Protein AF-A0A357B590-F1 (afdb_monomer_lite)

pLDDT: mean 72.97, std 19.25, range [41.97, 96.19]

Radius of gyration: 14.64 Å; chains: 1; bounding box: 28×26×44 Å

Secondary structure (DSSP, 8-state):
----GGG---EEEEE-HHHHHHHHHHHTTT-S-EEEEE---S-TTSHHHHHHHT-PPPTT--

Foldseek 3Di:
DDDDPPDADAEEAEEEDPVVVVVVVVCVVRHPRYHYHYDPPDDPPPPVPVCVVVVDDDPPDD

Sequence (62 aa):
MSRSKSHDPAIVVIGGGTGLSTMLRGLKHYSENITAIVAVADDGGGSGILRQDLGMPPPGDV

Structure (mmCIF, N/CA/C/O backbone):
data_AF-A0A357B590-F1
#
_entry.id   AF-A0A357B590-F1
#
loop_
_atom_site.group_PDB
_atom_site.id
_atom_site.type_symbol
_atom_site.label_atom_id
_atom_site.lab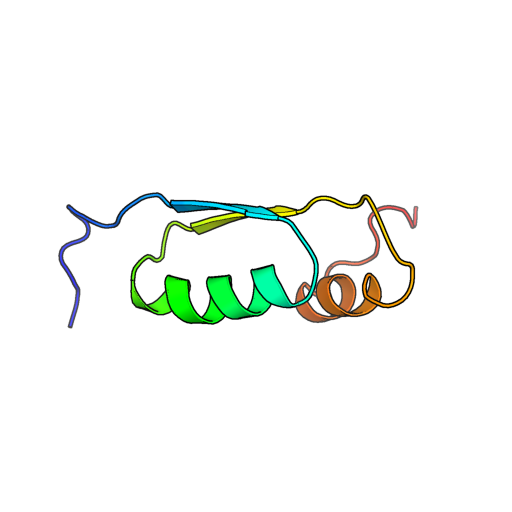el_alt_id
_atom_site.label_comp_id
_atom_site.label_asym_id
_atom_site.label_entity_id
_atom_site.label_seq_id
_atom_site.pdbx_PDB_ins_code
_atom_site.Cartn_x
_atom_site.Cartn_y
_atom_site.Cartn_z
_atom_site.occupancy
_atom_site.B_iso_or_equiv
_atom_site.auth_seq_id
_atom_site.auth_comp_id
_atom_site.auth_asym_id
_atom_site.auth_atom_id
_atom_site.pdbx_PDB_model_num
ATOM 1 N N . MET A 1 1 ? -5.047 -8.334 23.024 1.00 44.78 1 MET A N 1
ATOM 2 C CA . MET A 1 1 ? -5.664 -7.000 23.203 1.00 44.78 1 MET A CA 1
ATOM 3 C C . MET A 1 1 ? -6.433 -6.665 21.933 1.00 44.78 1 MET A C 1
ATOM 5 O O . MET A 1 1 ? -5.801 -6.448 20.910 1.00 44.78 1 MET A O 1
ATOM 9 N N . SER A 1 2 ? -7.766 -6.706 21.955 1.00 51.50 2 SER A N 1
ATOM 10 C CA . SER A 1 2 ? -8.584 -6.300 20.804 1.00 51.50 2 SER A CA 1
ATOM 11 C C . SER A 1 2 ? -8.716 -4.776 20.841 1.00 51.50 2 SER A C 1
ATOM 13 O O . SER A 1 2 ? -9.315 -4.239 21.772 1.00 51.50 2 SER A O 1
ATOM 15 N N . ARG A 1 3 ? -8.079 -4.065 19.899 1.00 62.53 3 ARG A N 1
ATOM 16 C CA . ARG A 1 3 ? -8.355 -2.636 19.699 1.00 62.53 3 ARG A CA 1
ATOM 17 C C . ARG A 1 3 ? -9.805 -2.522 19.227 1.00 62.53 3 ARG A C 1
ATOM 19 O O . ARG A 1 3 ? -10.207 -3.245 18.320 1.00 62.53 3 ARG A O 1
ATOM 26 N N . SER A 1 4 ? -10.588 -1.656 19.870 1.00 56.84 4 SER A N 1
ATOM 27 C CA . SER A 1 4 ? -11.953 -1.335 19.443 1.00 56.84 4 SER A CA 1
ATOM 28 C C . SER A 1 4 ? -11.952 -1.009 17.946 1.00 56.84 4 SER A C 1
ATOM 30 O O . SER A 1 4 ? -11.335 -0.028 17.536 1.00 56.84 4 SER A O 1
ATOM 32 N N . LYS A 1 5 ? -12.636 -1.827 17.136 1.00 59.69 5 LYS A N 1
ATOM 33 C CA . LYS A 1 5 ? -12.740 -1.688 15.669 1.00 59.69 5 LYS A CA 1
ATOM 34 C C . LYS A 1 5 ? -13.381 -0.369 15.207 1.00 59.69 5 LYS A C 1
ATOM 36 O O . LYS A 1 5 ? -13.425 -0.102 14.014 1.00 59.69 5 LYS A O 1
ATOM 41 N N . SER A 1 6 ? -13.892 0.453 16.125 1.00 65.19 6 SER A N 1
ATOM 42 C CA . SER A 1 6 ? -14.653 1.669 15.814 1.00 65.19 6 SER A CA 1
ATOM 43 C C . SER A 1 6 ? -13.831 2.802 15.184 1.00 65.19 6 SER A C 1
ATOM 45 O O . SER A 1 6 ? -14.424 3.745 14.672 1.00 65.19 6 SER A O 1
ATOM 47 N N . HIS A 1 7 ? -12.496 2.727 15.205 1.00 76.31 7 HIS A N 1
ATOM 48 C CA . HIS A 1 7 ? -11.607 3.756 14.648 1.00 76.31 7 HIS A CA 1
ATOM 49 C C . HIS A 1 7 ? -10.454 3.178 13.815 1.00 76.31 7 HIS A C 1
ATOM 51 O O . HIS A 1 7 ? -9.375 3.764 13.810 1.00 76.31 7 HIS A O 1
ATOM 57 N N . ASP A 1 8 ? -10.642 2.040 13.137 1.00 88.44 8 ASP A N 1
ATOM 58 C CA . ASP A 1 8 ? -9.631 1.558 12.186 1.00 88.44 8 ASP A CA 1
ATOM 59 C C . ASP A 1 8 ? -9.672 2.410 10.900 1.00 88.44 8 ASP A C 1
ATOM 61 O O . ASP A 1 8 ? -10.676 2.367 10.180 1.00 88.44 8 ASP A O 1
ATOM 65 N N . PRO A 1 9 ? -8.653 3.241 10.609 1.00 92.25 9 PRO A N 1
ATOM 66 C CA . PRO A 1 9 ? -8.706 4.149 9.471 1.00 92.25 9 PRO A CA 1
ATOM 67 C C . PRO A 1 9 ? -8.596 3.375 8.158 1.00 92.25 9 PRO A C 1
ATOM 69 O O . PRO A 1 9 ? -7.709 2.540 8.006 1.00 92.25 9 PRO A O 1
ATOM 72 N N . ALA A 1 10 ? -9.443 3.698 7.181 1.00 95.50 10 ALA A N 1
ATOM 73 C CA . ALA A 1 10 ? -9.264 3.230 5.810 1.00 95.50 10 ALA A CA 1
ATOM 74 C C . ALA A 1 10 ? -8.136 4.027 5.138 1.00 95.50 10 ALA A C 1
ATOM 76 O O . ALA A 1 10 ? -8.202 5.256 5.071 1.00 95.50 10 ALA A O 1
ATOM 77 N N . ILE A 1 11 ? -7.104 3.341 4.644 1.00 95.31 11 ILE A N 1
ATOM 78 C CA . ILE A 1 11 ? -5.914 3.967 4.056 1.00 95.31 11 ILE A CA 1
ATOM 79 C C . ILE A 1 11 ? -5.769 3.516 2.605 1.00 95.31 11 ILE A C 1
ATOM 81 O O . ILE A 1 11 ? -5.643 2.325 2.326 1.00 95.31 11 ILE A O 1
ATOM 85 N N . VAL A 1 12 ? -5.730 4.476 1.678 1.00 96.19 12 VAL A N 1
ATOM 86 C CA . VAL A 1 12 ? -5.410 4.224 0.267 1.00 96.19 12 VAL A CA 1
ATOM 87 C C . VAL A 1 12 ? -4.020 4.771 -0.029 1.00 96.19 12 VAL A C 1
ATOM 89 O O . VAL A 1 12 ? -3.750 5.946 0.210 1.00 96.19 12 VAL A O 1
ATOM 92 N N . VAL A 1 13 ? -3.139 3.922 -0.556 1.00 94.25 13 VAL A N 1
ATOM 93 C CA . VAL A 1 13 ? -1.774 4.291 -0.949 1.00 94.25 13 VAL A CA 1
ATOM 94 C C . VAL A 1 13 ? -1.629 4.128 -2.456 1.00 94.25 13 VAL A C 1
ATOM 96 O O . VAL A 1 13 ? -1.972 3.079 -2.994 1.00 94.25 13 VAL A O 1
ATOM 99 N N . ILE A 1 14 ? -1.115 5.147 -3.143 1.00 93.12 14 ILE A N 1
ATOM 100 C CA . ILE A 1 14 ? -0.919 5.141 -4.598 1.00 93.12 14 ILE A CA 1
ATOM 101 C C . ILE A 1 14 ? 0.571 5.329 -4.880 1.00 93.12 14 ILE A C 1
ATOM 103 O O . ILE A 1 14 ? 1.172 6.280 -4.384 1.00 93.12 14 ILE A O 1
ATOM 107 N N . GLY A 1 15 ? 1.188 4.425 -5.641 1.00 88.50 15 GLY A N 1
ATOM 108 C CA . GLY A 1 15 ? 2.623 4.499 -5.932 1.00 88.50 15 GLY A CA 1
ATOM 109 C C . GLY A 1 15 ? 3.162 3.260 -6.641 1.00 88.50 15 GLY A C 1
ATOM 110 O O . GLY A 1 15 ? 2.418 2.566 -7.321 1.00 88.50 15 GLY A O 1
ATOM 111 N N . GLY A 1 16 ? 4.449 2.953 -6.470 1.00 84.81 16 GLY A N 1
ATOM 112 C CA . GLY A 1 16 ? 5.090 1.782 -7.075 1.00 84.81 16 GLY A CA 1
ATOM 113 C C . GLY A 1 16 ? 6.438 1.436 -6.439 1.00 84.81 16 GLY A C 1
ATOM 114 O O . GLY A 1 16 ? 6.897 2.104 -5.507 1.00 84.81 16 GLY A O 1
ATOM 115 N N . GLY A 1 17 ? 7.064 0.369 -6.940 1.00 82.38 17 GLY A N 1
ATOM 116 C CA . GLY A 1 17 ? 8.417 -0.044 -6.561 1.00 82.38 17 GLY A CA 1
ATOM 117 C C . GLY A 1 17 ? 8.613 -0.395 -5.079 1.00 82.38 17 GLY A C 1
ATOM 118 O O . GLY A 1 17 ? 7.683 -0.706 -4.329 1.00 82.38 17 GLY A O 1
ATOM 119 N N . THR A 1 18 ? 9.872 -0.352 -4.641 1.00 80.94 18 THR A N 1
ATOM 120 C CA . THR A 1 18 ? 10.283 -0.741 -3.282 1.00 80.94 18 THR A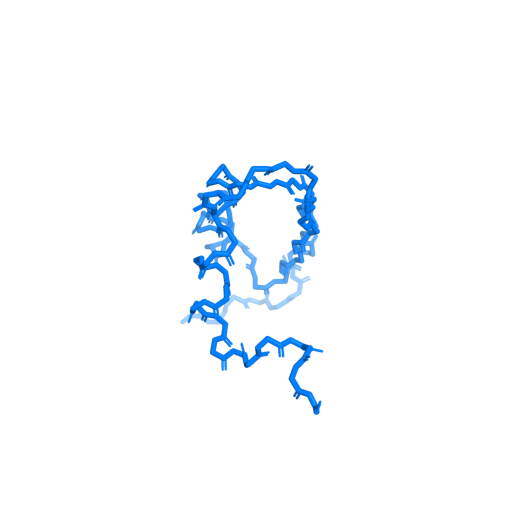 CA 1
ATOM 121 C C . THR A 1 18 ? 9.819 0.250 -2.213 1.00 80.94 18 THR A C 1
ATOM 123 O O . THR A 1 18 ? 9.511 -0.172 -1.096 1.00 80.94 18 THR A O 1
ATOM 126 N N . GLY A 1 19 ? 9.692 1.539 -2.548 1.00 84.56 19 GLY A N 1
ATOM 127 C CA . GLY A 1 19 ? 9.209 2.581 -1.636 1.00 84.56 19 GLY A CA 1
ATOM 128 C C . GLY A 1 19 ? 7.801 2.292 -1.112 1.00 84.56 19 GLY A C 1
ATOM 129 O O . GLY A 1 19 ? 7.576 2.326 0.100 1.00 84.56 19 GLY A O 1
ATOM 130 N N . LEU A 1 20 ? 6.888 1.887 -2.003 1.00 89.56 20 LEU A N 1
ATOM 131 C CA . LEU A 1 20 ? 5.534 1.485 -1.622 1.00 89.56 20 LEU A CA 1
ATOM 132 C C . LEU A 1 20 ? 5.553 0.270 -0.681 1.00 89.56 20 LEU A C 1
ATOM 134 O O . LEU A 1 20 ? 4.900 0.286 0.361 1.00 89.56 20 LEU A O 1
ATOM 138 N N . SER A 1 21 ? 6.362 -0.750 -0.986 1.00 85.12 21 SER A N 1
ATOM 139 C CA . SER A 1 21 ? 6.469 -1.954 -0.145 1.00 85.12 21 SER A CA 1
ATOM 140 C C . SER A 1 21 ? 6.960 -1.648 1.280 1.00 85.12 21 SER A C 1
ATOM 142 O O . SER A 1 21 ? 6.468 -2.224 2.251 1.00 85.12 21 SER A O 1
ATOM 144 N N . THR A 1 22 ? 7.904 -0.712 1.427 1.00 91.62 22 THR A N 1
ATOM 145 C CA . THR A 1 22 ? 8.423 -0.286 2.735 1.00 91.62 22 THR A CA 1
ATOM 146 C C . THR A 1 22 ? 7.375 0.493 3.517 1.00 91.62 22 THR A C 1
ATOM 148 O O . THR A 1 22 ? 7.210 0.250 4.712 1.00 91.62 22 THR A O 1
ATOM 151 N N . MET A 1 23 ? 6.613 1.359 2.847 1.00 91.12 23 MET A N 1
ATOM 152 C CA . MET A 1 23 ? 5.531 2.106 3.481 1.00 91.12 23 MET A CA 1
ATOM 153 C C . MET A 1 23 ? 4.414 1.174 3.976 1.00 91.12 23 MET A C 1
ATOM 155 O O . MET A 1 23 ? 3.999 1.276 5.128 1.00 91.12 23 MET A O 1
ATOM 159 N N . LEU A 1 24 ? 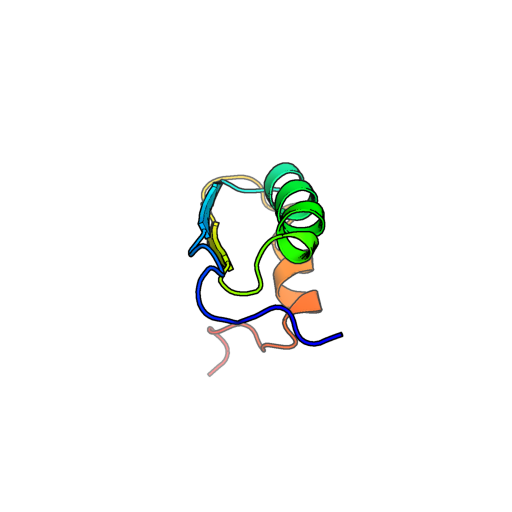3.988 0.201 3.161 1.00 93.75 24 LEU A N 1
ATOM 160 C CA . LEU A 1 24 ? 2.960 -0.780 3.538 1.00 93.75 24 LEU A CA 1
ATOM 161 C C . LEU A 1 24 ? 3.388 -1.652 4.731 1.00 93.75 24 LEU A C 1
ATOM 163 O O . LEU A 1 24 ? 2.579 -1.919 5.621 1.00 93.75 24 LEU A O 1
ATOM 167 N N . ARG A 1 25 ? 4.673 -2.039 4.807 1.00 92.44 25 ARG A N 1
ATOM 168 C CA . ARG A 1 25 ? 5.228 -2.754 5.972 1.00 92.44 25 ARG A CA 1
ATOM 169 C C . ARG A 1 25 ? 5.112 -1.955 7.270 1.00 92.44 25 ARG A C 1
ATOM 171 O O . ARG A 1 25 ? 4.950 -2.574 8.315 1.00 92.44 25 ARG A O 1
ATOM 178 N N . GLY A 1 26 ? 5.192 -0.626 7.213 1.00 94.50 26 GLY A N 1
ATOM 179 C CA . GLY A 1 26 ? 4.961 0.245 8.366 1.00 94.50 26 GLY A CA 1
ATOM 180 C C . GLY A 1 26 ? 3.473 0.430 8.668 1.00 94.50 26 GLY A C 1
ATOM 181 O O . GLY A 1 26 ? 3.047 0.269 9.809 1.00 94.50 26 GLY A O 1
ATOM 182 N N . LEU A 1 27 ? 2.668 0.716 7.640 1.00 93.06 27 LEU A N 1
ATOM 183 C CA . LEU A 1 27 ? 1.242 1.028 7.781 1.00 93.06 27 LEU A CA 1
ATOM 184 C C . LEU A 1 27 ? 0.421 -0.124 8.373 1.00 93.06 27 LEU A C 1
ATOM 186 O O . LEU A 1 27 ? -0.507 0.145 9.133 1.00 93.06 27 LEU A O 1
ATOM 190 N N . LYS A 1 28 ? 0.803 -1.386 8.128 1.00 89.62 28 LYS A N 1
ATOM 191 C CA . LYS A 1 28 ? 0.126 -2.563 8.713 1.00 89.62 28 LYS A CA 1
ATOM 192 C C . LYS A 1 28 ? 0.130 -2.596 10.251 1.00 89.62 28 LYS A C 1
ATOM 194 O O . LYS A 1 28 ? -0.598 -3.376 10.849 1.00 89.62 28 LYS A O 1
ATOM 199 N N . HIS A 1 29 ? 0.977 -1.796 10.905 1.00 93.81 29 HIS A N 1
ATOM 200 C CA . HIS A 1 29 ? 0.986 -1.653 12.366 1.00 93.81 29 HIS A CA 1
ATOM 201 C C . HIS A 1 29 ? -0.072 -0.663 12.883 1.00 93.81 29 HIS A C 1
ATOM 203 O O . HIS A 1 29 ? -0.317 -0.599 14.090 1.00 93.81 29 HIS A O 1
ATOM 209 N N . TYR A 1 30 ? -0.680 0.116 11.986 1.00 90.50 30 TYR A N 1
ATOM 210 C CA . TYR A 1 30 ? -1.604 1.202 12.308 1.00 90.50 30 TYR A CA 1
ATOM 211 C C . TYR A 1 30 ? -3.029 0.942 11.831 1.00 90.50 30 TYR A C 1
ATOM 213 O O . TYR A 1 30 ? -3.952 1.417 12.486 1.00 90.50 30 TYR A O 1
ATOM 221 N N . SER A 1 31 ? -3.192 0.207 10.730 1.00 93.06 31 SER A N 1
ATOM 222 C CA . SER A 1 31 ? -4.494 -0.148 10.172 1.00 93.06 31 SER A CA 1
ATOM 223 C C . SER A 1 31 ? -4.457 -1.524 9.515 1.00 93.06 31 SER A C 1
ATOM 225 O O . SER A 1 31 ? -3.459 -1.894 8.892 1.00 93.06 31 SER A O 1
ATOM 227 N N . GLU A 1 32 ? -5.551 -2.270 9.651 1.00 91.94 32 GLU A N 1
ATOM 228 C CA . GLU A 1 32 ? -5.789 -3.507 8.894 1.00 91.94 32 GLU A CA 1
ATOM 229 C C . GLU A 1 32 ? -6.549 -3.225 7.580 1.00 91.94 32 GLU A C 1
ATOM 231 O O . GLU A 1 32 ? -6.620 -4.082 6.701 1.00 91.94 32 GLU A O 1
ATOM 236 N N . ASN A 1 33 ? -7.067 -2.005 7.407 1.00 94.19 33 ASN A N 1
ATOM 237 C CA . ASN A 1 33 ? -7.856 -1.556 6.264 1.00 94.19 33 ASN A CA 1
ATOM 238 C C . ASN A 1 33 ? -7.012 -0.734 5.272 1.00 94.19 33 ASN A C 1
ATOM 240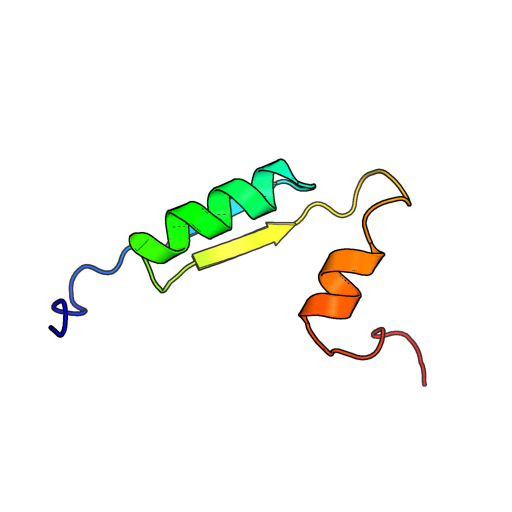 O O . ASN A 1 33 ? -7.179 0.482 5.125 1.00 94.19 33 ASN A O 1
ATOM 244 N N . ILE A 1 34 ? -6.073 -1.404 4.599 1.00 94.88 34 ILE A N 1
ATOM 245 C CA . ILE A 1 34 ? -5.139 -0.773 3.657 1.00 94.88 34 ILE A CA 1
ATOM 246 C C . ILE A 1 34 ? -5.400 -1.268 2.232 1.00 94.88 34 ILE A C 1
ATOM 248 O O . ILE A 1 34 ? -5.377 -2.467 1.968 1.00 94.88 34 ILE A O 1
ATOM 252 N N . THR A 1 35 ? -5.573 -0.336 1.295 1.00 94.56 35 THR A N 1
ATOM 253 C CA . THR A 1 35 ? -5.638 -0.600 -0.150 1.00 94.56 35 THR A CA 1
ATOM 254 C C . THR A 1 35 ? -4.451 0.055 -0.852 1.00 94.56 35 THR A C 1
ATOM 256 O O . THR A 1 35 ? -4.194 1.243 -0.664 1.00 94.56 35 THR A O 1
ATOM 259 N N . ALA A 1 36 ? -3.733 -0.699 -1.685 1.00 93.69 36 ALA A N 1
ATOM 260 C CA . ALA A 1 36 ? -2.622 -0.184 -2.482 1.00 93.69 36 ALA A CA 1
ATOM 261 C C . ALA A 1 36 ? -2.977 -0.178 -3.976 1.00 93.69 36 ALA A C 1
ATOM 263 O O . ALA A 1 36 ? -3.306 -1.218 -4.542 1.00 93.69 36 ALA A O 1
ATOM 264 N N . ILE A 1 37 ? -2.879 0.986 -4.618 1.00 89.81 37 ILE A N 1
ATOM 265 C CA . ILE A 1 37 ? -2.988 1.154 -6.069 1.00 89.81 37 ILE A CA 1
ATOM 266 C C . ILE A 1 37 ? -1.567 1.276 -6.618 1.00 89.81 37 ILE A C 1
ATOM 268 O O . ILE A 1 37 ? -0.867 2.258 -6.361 1.00 89.81 37 ILE A O 1
ATOM 272 N N . VAL A 1 38 ? -1.131 0.254 -7.349 1.00 85.81 38 VAL A N 1
ATOM 273 C CA . VAL A 1 38 ? 0.242 0.154 -7.850 1.00 85.81 38 VAL A CA 1
ATOM 274 C C . VAL A 1 38 ? 0.289 0.592 -9.311 1.00 85.81 38 VAL A C 1
ATOM 276 O O . VAL A 1 38 ? -0.357 -0.016 -10.162 1.00 85.81 38 VAL A O 1
ATOM 279 N N . ALA A 1 39 ? 1.062 1.635 -9.612 1.00 80.50 39 ALA A N 1
ATOM 280 C CA . ALA A 1 39 ? 1.369 2.009 -10.983 1.00 80.50 39 ALA A CA 1
ATOM 281 C C . ALA A 1 39 ? 2.272 0.936 -11.610 1.00 80.50 39 ALA A C 1
ATOM 283 O O . ALA A 1 39 ? 3.341 0.626 -11.089 1.00 80.50 39 ALA A O 1
ATOM 284 N N . VAL A 1 40 ? 1.841 0.384 -12.743 1.00 70.88 40 VAL A N 1
ATOM 285 C CA . VAL A 1 40 ? 2.559 -0.652 -13.514 1.00 70.88 40 VAL A CA 1
ATOM 286 C C . VAL A 1 40 ? 3.560 -0.057 -14.516 1.00 70.88 40 VAL A C 1
ATOM 288 O O . VAL A 1 40 ? 4.009 -0.752 -15.421 1.00 70.88 40 VAL A O 1
ATOM 291 N N . ALA A 1 41 ? 3.865 1.237 -14.394 1.00 60.16 41 ALA A N 1
ATOM 292 C CA . ALA A 1 41 ? 4.319 2.030 -15.529 1.00 60.16 41 ALA A CA 1
ATOM 293 C C . ALA A 1 41 ? 5.811 1.933 -15.875 1.00 60.16 41 ALA A C 1
ATOM 295 O O . ALA A 1 41 ? 6.115 2.229 -17.017 1.00 60.16 41 ALA A O 1
ATOM 296 N N . ASP A 1 42 ? 6.715 1.481 -14.999 1.00 61.81 42 ASP A N 1
ATOM 297 C CA . ASP A 1 42 ? 8.141 1.413 -15.356 1.00 61.81 42 ASP A CA 1
ATOM 298 C C . ASP A 1 42 ? 8.899 0.245 -14.683 1.00 61.81 42 ASP A C 1
ATOM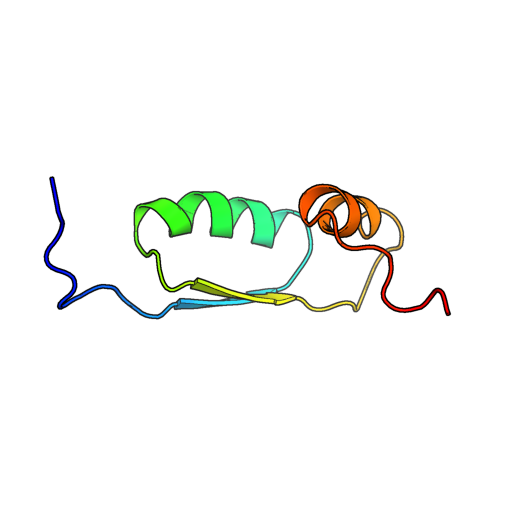 300 O O . ASP A 1 42 ? 8.734 -0.051 -13.497 1.00 61.81 42 ASP A O 1
ATOM 304 N N . ASP A 1 43 ? 9.754 -0.376 -15.502 1.00 49.66 43 ASP A N 1
ATOM 305 C CA . ASP A 1 43 ? 10.959 -1.163 -15.198 1.00 49.66 43 ASP A CA 1
ATOM 306 C C . ASP A 1 43 ? 10.831 -2.670 -14.890 1.00 49.66 43 ASP A C 1
ATOM 308 O O . ASP A 1 43 ? 10.599 -3.126 -13.767 1.00 49.66 43 ASP A O 1
ATOM 312 N N . GLY A 1 44 ? 11.130 -3.479 -15.916 1.00 49.34 44 GLY A N 1
ATOM 313 C CA . GLY A 1 44 ? 11.168 -4.948 -15.943 1.00 49.34 44 GLY A CA 1
ATOM 314 C C . GLY A 1 44 ? 12.159 -5.662 -15.006 1.00 49.34 44 GLY A C 1
ATOM 315 O O . GLY A 1 44 ? 12.586 -6.767 -15.322 1.00 49.34 44 GLY A O 1
ATOM 316 N N . GLY A 1 45 ? 12.510 -5.086 -13.855 1.00 50.47 45 GLY A N 1
ATOM 317 C CA . GLY A 1 45 ? 13.307 -5.738 -12.809 1.00 50.47 45 GLY A CA 1
ATOM 318 C C . GLY A 1 45 ? 12.498 -6.247 -11.606 1.00 50.47 45 GLY A C 1
ATOM 319 O O . GLY A 1 45 ? 12.960 -7.140 -10.903 1.00 50.47 45 GLY A O 1
ATOM 320 N N . GLY A 1 46 ? 11.296 -5.704 -11.351 1.00 50.66 46 GLY A N 1
ATOM 321 C CA . GLY A 1 46 ? 10.557 -5.920 -10.089 1.00 50.66 46 GLY A CA 1
ATOM 322 C C . GLY A 1 46 ? 9.237 -6.700 -10.177 1.00 50.66 46 GLY A C 1
ATOM 323 O O . GLY A 1 46 ? 8.686 -7.078 -9.142 1.00 50.66 46 GLY A O 1
ATOM 324 N N . SER A 1 47 ? 8.726 -6.981 -11.381 1.00 51.97 47 SER A N 1
ATOM 325 C CA . SER A 1 47 ? 7.430 -7.660 -11.591 1.00 51.97 47 SER A CA 1
ATOM 326 C C . SER A 1 47 ? 7.380 -9.108 -11.072 1.00 51.97 47 SER A C 1
ATOM 328 O O . SER A 1 47 ? 6.297 -9.680 -10.945 1.00 51.97 47 SER A O 1
ATOM 330 N N . GLY A 1 48 ? 8.534 -9.698 -10.737 1.00 47.97 48 GLY A N 1
ATOM 331 C CA . GLY A 1 48 ? 8.641 -11.040 -10.160 1.00 47.97 48 GLY A CA 1
ATOM 332 C C . GLY A 1 48 ? 8.289 -11.122 -8.672 1.00 47.97 48 GLY A C 1
ATOM 333 O O . GLY A 1 48 ? 7.746 -12.135 -8.245 1.00 47.97 48 GLY A O 1
ATOM 334 N N . ILE A 1 49 ? 8.526 -10.063 -7.888 1.00 51.09 49 ILE A N 1
ATOM 335 C CA . ILE A 1 49 ? 8.426 -10.132 -6.416 1.00 51.09 49 ILE A CA 1
ATOM 336 C C . ILE A 1 49 ? 6.960 -10.122 -5.960 1.00 51.09 49 ILE A C 1
ATOM 338 O O . ILE A 1 49 ? 6.557 -10.952 -5.155 1.00 51.09 49 ILE A O 1
ATOM 342 N N . LEU A 1 50 ? 6.120 -9.271 -6.560 1.00 52.06 50 LEU A N 1
ATOM 343 C CA . LEU A 1 50 ? 4.672 -9.285 -6.306 1.00 52.06 50 LEU A CA 1
ATOM 344 C C . LEU A 1 50 ? 3.988 -10.550 -6.855 1.00 52.06 50 LEU A C 1
ATOM 346 O O . LEU A 1 50 ? 3.029 -11.020 -6.254 1.00 52.06 50 LEU A O 1
ATOM 350 N N . ARG A 1 51 ? 4.487 -11.137 -7.957 1.00 51.59 51 ARG A N 1
ATOM 351 C CA . ARG A 1 51 ? 3.971 -12.413 -8.494 1.00 51.59 51 ARG A CA 1
ATOM 352 C C . ARG A 1 51 ? 4.336 -13.616 -7.613 1.00 51.59 51 ARG A C 1
ATOM 354 O O . ARG A 1 51 ? 3.523 -14.524 -7.494 1.00 51.59 51 ARG A O 1
ATOM 361 N N . GLN A 1 52 ? 5.515 -13.622 -6.986 1.00 49.28 52 GLN A N 1
ATOM 362 C CA . GLN A 1 52 ? 5.939 -14.695 -6.075 1.00 49.28 52 GLN A CA 1
ATOM 363 C C . GLN A 1 52 ? 5.276 -14.606 -4.693 1.00 49.28 52 GLN A C 1
ATOM 365 O O . GLN A 1 52 ? 4.880 -15.639 -4.159 1.00 49.28 52 GLN A O 1
ATOM 370 N N . ASP A 1 53 ? 5.087 -13.401 -4.147 1.00 50.81 53 ASP A N 1
ATOM 371 C CA . ASP A 1 53 ? 4.504 -13.222 -2.808 1.00 50.81 53 ASP A CA 1
ATOM 372 C C . ASP A 1 53 ? 2.986 -13.479 -2.764 1.00 50.81 53 ASP A C 1
ATOM 374 O O . ASP A 1 53 ? 2.452 -13.860 -1.723 1.00 50.81 53 ASP A O 1
ATOM 378 N N . LEU A 1 54 ? 2.275 -13.292 -3.884 1.00 51.28 54 LEU A N 1
ATOM 379 C CA . LEU A 1 54 ? 0.820 -13.488 -3.960 1.00 51.28 54 LEU A CA 1
ATOM 380 C C . LEU A 1 54 ? 0.390 -14.929 -4.264 1.00 51.28 54 LEU A C 1
ATOM 382 O O . LEU A 1 54 ? -0.808 -15.202 -4.234 1.00 51.28 54 LEU A O 1
ATOM 386 N N . GLY A 1 55 ? 1.315 -15.848 -4.573 1.00 49.56 55 GLY A N 1
ATOM 387 C CA . GLY A 1 55 ? 0.987 -17.245 -4.898 1.00 49.56 55 GLY A CA 1
ATOM 388 C C . GLY A 1 55 ? -0.037 -17.409 -6.033 1.00 49.56 55 GLY A C 1
ATOM 389 O O . GLY A 1 55 ? -0.615 -18.484 -6.188 1.00 49.56 55 GLY A O 1
ATOM 390 N N . MET A 1 56 ? -0.293 -16.347 -6.803 1.00 52.16 56 MET A N 1
ATOM 391 C CA . MET A 1 56 ? -1.293 -16.342 -7.858 1.00 52.16 56 MET A CA 1
ATOM 392 C C . MET A 1 56 ? -0.609 -16.681 -9.185 1.00 52.16 56 MET A C 1
ATOM 394 O O . MET A 1 56 ? 0.374 -16.019 -9.543 1.00 52.16 56 MET A O 1
ATOM 398 N N . PRO A 1 57 ? -1.088 -17.697 -9.924 1.00 46.50 57 PRO A N 1
ATOM 399 C CA . PRO A 1 57 ? -0.601 -17.937 -11.271 1.00 46.50 57 PRO A CA 1
ATOM 400 C C . PRO A 1 57 ? -0.806 -16.668 -12.115 1.00 46.50 57 PRO A C 1
ATOM 402 O O . PRO A 1 57 ? -1.763 -15.918 -11.878 1.00 46.50 57 PRO A O 1
ATOM 405 N N . PRO A 1 58 ? 0.113 -16.371 -13.053 1.00 51.88 58 PRO A N 1
ATOM 406 C CA . PRO A 1 58 ? -0.018 -15.208 -13.914 1.00 51.88 58 PRO A CA 1
ATOM 407 C C . PRO A 1 58 ? -1.408 -15.228 -14.570 1.00 51.88 58 PRO A C 1
ATOM 409 O O . PRO A 1 58 ? -1.820 -16.272 -15.071 1.00 51.88 58 PRO A O 1
ATOM 412 N N . PRO A 1 59 ? -2.142 -14.100 -14.589 1.00 61.66 59 PRO A N 1
ATOM 413 C CA . PRO A 1 59 ? -3.535 -14.045 -15.051 1.00 61.66 59 PRO A CA 1
ATOM 414 C C . PRO A 1 59 ? -3.705 -14.287 -16.566 1.00 61.66 59 PRO A C 1
ATOM 416 O O . PRO A 1 59 ? -4.753 -13.972 -17.119 1.00 61.66 59 PRO A O 1
ATOM 419 N N . GLY A 1 60 ? -2.667 -14.789 -17.241 1.00 58.91 60 GLY A N 1
ATOM 420 C CA . GLY A 1 60 ? -2.574 -14.939 -18.687 1.00 58.91 60 GLY A CA 1
ATOM 421 C C . GLY A 1 60 ? -2.285 -16.355 -19.191 1.00 58.91 60 GLY A C 1
ATOM 422 O O . GLY A 1 60 ? -2.082 -16.477 -20.391 1.00 58.91 60 GLY A O 1
ATOM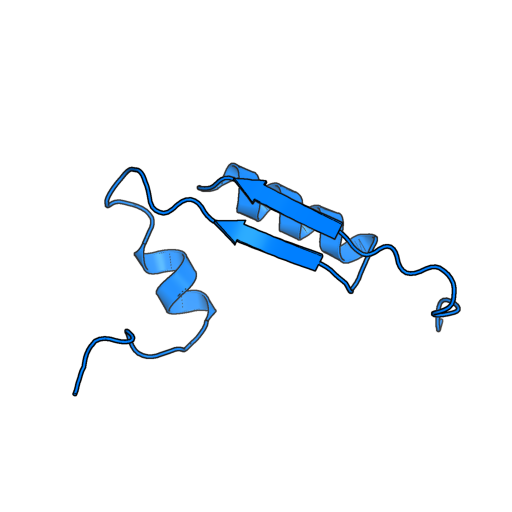 423 N N . ASP A 1 61 ? -2.282 -17.389 -18.343 1.00 45.53 61 ASP A N 1
ATOM 424 C CA . ASP A 1 61 ? -2.203 -18.781 -18.818 1.00 45.53 61 ASP A CA 1
ATOM 425 C C . ASP A 1 61 ? -3.600 -19.430 -18.800 1.00 45.53 61 ASP A C 1
ATOM 427 O O . ASP A 1 61 ? -4.092 -19.862 -17.753 1.00 45.53 61 ASP A O 1
ATOM 431 N N . VAL A 1 62 ? -4.222 -19.470 -19.986 1.00 41.97 62 VAL A N 1
ATOM 432 C CA . VAL A 1 62 ? -5.343 -20.339 -20.392 1.00 41.97 62 VAL A CA 1
ATOM 433 C C . VAL A 1 62 ? -4.933 -21.035 -21.682 1.00 41.97 62 VAL A C 1
ATOM 435 O O . VAL A 1 62 ? -4.390 -20.327 -22.561 1.00 41.97 62 VAL A O 1
#